Protein AF-A0A8S3KC34-F1 (afdb_monomer_lite)

Secondary structure (DSSP, 8-state):
--SHHHHHHHIIIIIHHHTSPPPPTTS---TT-TTB-TTSSSBPPS--------B-TT-S---GGGGGG-S-------TTTB-----BTTTB-S-------HHHHHHHS---TTTS----

InterPro domains:
  IPR046791 Polycystin domain [PF20519] (2-118)
  IPR051223 Polycystin [PTHR10877] (1-118)

pLDDT: mean 89.64, std 9.52, range [45.03, 97.56]

Foldseek 3Di:
DPDPVVVVCCCVVPVVQFQAQQADPVRHGPPPQVQPGNVSPDGHDDDDDDADKDFAWQPDDDDPVCVVVDPTDGDDDDPVRIDQDAAAQPRHPDPDVDDDDPVSSVNRHGDDPVRPPPPD

Sequence (120 aa):
ISRISEYWNWLENSFVENIRAQEWYNGQPPSNLSGYINDRSNRLIGWATMRQLRIKPDSCKIEKPVQYLFAHCYDDYSFFNEEKQSFQPGWRNNQTSSSFNSVINRAFTYQTSDELNSSI

Radius of gyration: 20.32 Å; chains: 1; bounding box: 50×34×52 Å

Structure (mmCIF, N/CA/C/O backbone):
data_AF-A0A8S3KC34-F1
#
_entry.id   AF-A0A8S3KC34-F1
#
loop_
_atom_site.group_PDB
_atom_site.id
_atom_site.type_symbol
_atom_site.label_atom_id
_atom_site.label_alt_id
_atom_site.label_comp_id
_atom_site.label_asym_id
_atom_site.label_entity_id
_atom_site.label_seq_id
_atom_site.pdbx_PDB_ins_code
_atom_site.Cartn_x
_atom_site.Cartn_y
_atom_site.Cartn_z
_atom_site.occupancy
_atom_site.B_iso_or_equiv
_atom_site.auth_seq_id
_atom_site.auth_comp_id
_atom_site.auth_asym_id
_atom_site.auth_atom_id
_atom_site.pdbx_PDB_model_num
ATOM 1 N N . ILE A 1 1 ? -8.353 -1.665 -9.914 1.00 85.69 1 ILE A N 1
ATOM 2 C CA . ILE A 1 1 ? -8.029 -2.582 -8.798 1.00 85.69 1 ILE A CA 1
ATOM 3 C C . ILE A 1 1 ? -9.098 -2.394 -7.738 1.00 85.69 1 ILE A C 1
ATOM 5 O O . ILE A 1 1 ? -9.196 -1.305 -7.189 1.00 85.69 1 ILE A O 1
ATOM 9 N N . SER A 1 2 ? -9.939 -3.402 -7.532 1.00 95.50 2 SER A N 1
ATOM 10 C CA . SER A 1 2 ? -11.096 -3.351 -6.625 1.00 95.50 2 SER A CA 1
ATOM 11 C C . SER A 1 2 ? -11.023 -4.377 -5.489 1.00 95.50 2 SER A C 1
ATOM 13 O O . SER A 1 2 ? -11.722 -4.243 -4.489 1.00 95.50 2 SER A O 1
ATOM 15 N N . ARG A 1 3 ? -10.160 -5.392 -5.623 1.00 97.19 3 ARG A N 1
ATOM 16 C CA . ARG A 1 3 ? -9.954 -6.462 -4.637 1.00 97.19 3 ARG A CA 1
ATOM 17 C C . ARG A 1 3 ? -8.499 -6.521 -4.189 1.00 97.19 3 ARG A C 1
ATOM 19 O O . ARG A 1 3 ? -7.595 -6.177 -4.945 1.00 97.19 3 ARG A O 1
ATOM 26 N N . ILE A 1 4 ? -8.268 -7.051 -2.988 1.00 96.06 4 ILE A N 1
ATOM 27 C CA . ILE A 1 4 ? -6.915 -7.257 -2.445 1.00 96.06 4 ILE A CA 1
ATOM 28 C C . ILE A 1 4 ? -6.098 -8.196 -3.344 1.00 96.06 4 ILE A C 1
ATOM 30 O O . ILE A 1 4 ? -4.930 -7.933 -3.609 1.00 96.06 4 ILE A O 1
ATOM 34 N N . SER A 1 5 ? -6.710 -9.259 -3.872 1.00 97.06 5 SER A N 1
ATOM 35 C CA . SER A 1 5 ? -6.037 -10.177 -4.798 1.00 97.06 5 SER A CA 1
ATOM 36 C C . SER A 1 5 ? -5.632 -9.502 -6.110 1.00 97.06 5 SER A C 1
ATOM 38 O O . SER A 1 5 ? -4.541 -9.745 -6.612 1.00 97.06 5 SER A O 1
ATOM 40 N N . GLU A 1 6 ? -6.475 -8.616 -6.646 1.00 97.56 6 GLU A N 1
ATOM 41 C CA . GLU A 1 6 ? -6.145 -7.826 -7.837 1.00 97.56 6 GLU A CA 1
ATOM 42 C C . GLU A 1 6 ? -4.993 -6.858 -7.566 1.00 97.56 6 GLU A C 1
ATOM 44 O O . GLU A 1 6 ? -4.165 -6.645 -8.447 1.00 97.56 6 GLU A O 1
ATOM 49 N N . TYR A 1 7 ? -4.935 -6.283 -6.360 1.00 96.38 7 TYR A N 1
ATOM 50 C CA . TYR A 1 7 ? -3.844 -5.399 -5.961 1.00 96.38 7 TYR A CA 1
ATOM 51 C C . TYR A 1 7 ? -2.509 -6.142 -5.951 1.00 96.38 7 TYR A C 1
ATOM 53 O O . TYR A 1 7 ? -1.568 -5.686 -6.595 1.00 96.38 7 TYR A O 1
ATOM 61 N N . TRP A 1 8 ? -2.442 -7.296 -5.281 1.00 96.06 8 TRP A N 1
ATOM 62 C CA . TRP A 1 8 ? -1.223 -8.110 -5.247 1.00 96.06 8 TRP A CA 1
ATOM 63 C C . TRP A 1 8 ? -0.823 -8.599 -6.638 1.00 96.06 8 TRP A C 1
ATOM 65 O O . TRP A 1 8 ? 0.339 -8.479 -7.009 1.00 96.06 8 TRP A O 1
ATOM 75 N N . ASN A 1 9 ? -1.792 -9.032 -7.450 1.00 97.25 9 ASN A N 1
ATOM 76 C CA . ASN A 1 9 ? -1.537 -9.426 -8.833 1.00 97.25 9 ASN A CA 1
ATOM 77 C C . ASN A 1 9 ? -0.950 -8.278 -9.670 1.00 97.25 9 ASN A C 1
ATOM 79 O O . ASN A 1 9 ? -0.001 -8.482 -10.418 1.00 97.25 9 ASN A O 1
A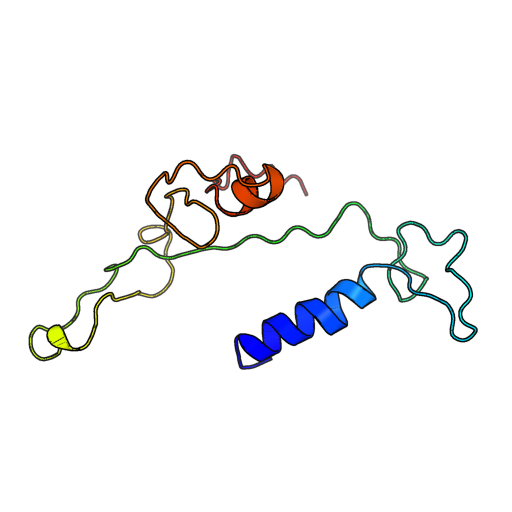TOM 83 N N . TRP A 1 10 ? -1.494 -7.065 -9.545 1.00 96.69 10 TRP A N 1
ATOM 84 C CA . TRP A 1 10 ? -0.944 -5.889 -10.221 1.00 96.69 10 TRP A CA 1
ATOM 85 C C . TRP A 1 10 ? 0.451 -5.524 -9.701 1.00 96.69 10 TRP A C 1
ATOM 87 O O . TRP A 1 10 ? 1.331 -5.162 -10.483 1.00 96.69 10 TRP A O 1
ATOM 97 N N . LEU A 1 11 ? 0.673 -5.610 -8.390 1.00 96.38 11 LEU A N 1
ATOM 98 C CA . LEU A 1 11 ? 1.963 -5.281 -7.799 1.00 96.38 11 LEU A CA 1
ATOM 99 C C . LEU A 1 11 ? 3.058 -6.222 -8.327 1.00 96.38 11 LEU A C 1
ATOM 101 O O . LEU A 1 11 ? 4.098 -5.756 -8.791 1.00 96.38 11 LEU A O 1
ATOM 105 N N . GLU A 1 12 ? 2.806 -7.529 -8.301 1.00 95.44 12 GLU A N 1
ATOM 106 C CA . GLU A 1 12 ? 3.767 -8.559 -8.711 1.00 95.44 12 GLU A CA 1
ATOM 107 C C . GLU A 1 12 ? 3.980 -8.592 -10.228 1.00 95.44 12 GLU A C 1
ATOM 109 O O . GLU A 1 12 ? 5.122 -8.627 -10.677 1.00 95.44 12 GLU A O 1
ATOM 114 N N . ASN A 1 13 ? 2.903 -8.511 -11.014 1.00 95.12 13 ASN A N 1
ATOM 115 C CA . ASN A 1 13 ? 2.956 -8.755 -12.462 1.00 95.12 13 ASN A CA 1
ATOM 116 C C . ASN A 1 13 ? 2.913 -7.480 -13.310 1.00 95.12 13 ASN A C 1
ATOM 118 O O . ASN A 1 13 ? 2.852 -7.542 -14.531 1.00 95.12 13 ASN A O 1
ATOM 122 N N . SER A 1 14 ? 2.846 -6.297 -12.704 1.00 94.75 14 SER A N 1
ATOM 123 C CA . SER A 1 14 ? 2.879 -5.040 -13.459 1.00 94.75 14 SER A CA 1
ATOM 124 C C . SER A 1 14 ? 3.838 -4.050 -12.834 1.00 94.75 14 SER A C 1
ATOM 126 O O . SER A 1 14 ? 4.735 -3.559 -13.513 1.00 94.75 14 SER A O 1
ATOM 128 N N . PHE A 1 15 ? 3.704 -3.747 -11.546 1.00 94.88 15 PHE A N 1
ATOM 129 C CA . PHE A 1 15 ? 4.572 -2.753 -10.918 1.00 94.88 15 PHE A CA 1
ATOM 130 C C . PHE A 1 15 ? 6.043 -3.200 -10.879 1.00 94.88 15 PHE A C 1
ATOM 132 O O . PHE A 1 15 ? 6.919 -2.442 -11.301 1.00 94.88 15 PHE A O 1
ATOM 139 N N . VAL A 1 16 ? 6.318 -4.429 -10.423 1.00 93.62 16 VAL A N 1
ATOM 140 C CA . VAL A 1 16 ? 7.689 -4.970 -10.330 1.00 93.62 16 VAL A CA 1
ATOM 141 C C . VAL A 1 16 ? 8.360 -5.070 -11.701 1.00 93.62 16 VAL A C 1
ATOM 143 O O . VAL A 1 16 ? 9.536 -4.732 -11.827 1.00 93.62 16 VAL A O 1
ATOM 146 N N . GLU A 1 17 ? 7.624 -5.459 -12.741 1.00 92.06 17 GLU A N 1
ATOM 147 C CA . GLU A 1 17 ? 8.162 -5.488 -14.105 1.00 92.06 17 GLU A CA 1
ATOM 148 C C . GLU A 1 17 ? 8.485 -4.081 -14.617 1.00 92.06 17 GLU A C 1
ATOM 150 O O . GLU A 1 17 ? 9.521 -3.860 -15.239 1.00 92.06 17 GLU A O 1
ATOM 155 N N . ASN A 1 18 ? 7.629 -3.098 -14.329 1.00 93.56 18 ASN A N 1
ATOM 156 C CA . ASN A 1 18 ? 7.780 -1.764 -14.902 1.00 93.56 18 ASN A CA 1
ATOM 157 C C . ASN A 1 18 ? 8.804 -0.879 -14.177 1.00 93.56 18 ASN A C 1
ATOM 159 O O . ASN A 1 18 ? 9.311 0.074 -14.773 1.00 93.56 18 ASN A O 1
ATOM 163 N N . ILE A 1 19 ? 9.161 -1.186 -12.925 1.00 94.25 19 ILE A N 1
ATOM 164 C CA . ILE A 1 19 ? 10.117 -0.374 -12.153 1.00 94.25 19 ILE A CA 1
ATOM 165 C C . ILE A 1 19 ? 11.586 -0.594 -12.551 1.00 94.25 19 ILE A C 1
ATOM 167 O O . ILE A 1 19 ? 12.469 0.155 -12.127 1.00 94.25 19 ILE A O 1
ATOM 171 N N . ARG A 1 20 ? 11.875 -1.601 -13.378 1.00 92.25 20 ARG A N 1
ATOM 172 C CA . ARG A 1 20 ? 13.214 -1.872 -13.917 1.00 92.25 20 ARG A CA 1
ATOM 173 C C . ARG A 1 20 ? 13.132 -2.104 -15.418 1.00 92.25 20 ARG A C 1
ATOM 175 O O . ARG A 1 20 ? 12.164 -2.675 -15.902 1.00 92.25 20 ARG A O 1
ATOM 182 N N . ALA A 1 21 ? 14.160 -1.678 -16.143 1.00 94.44 21 ALA A N 1
ATOM 183 C CA . ALA A 1 21 ? 14.325 -2.027 -17.544 1.00 94.44 21 ALA A CA 1
ATOM 184 C C . ALA A 1 21 ? 14.318 -3.553 -17.713 1.00 94.44 21 ALA A C 1
ATOM 186 O O . ALA A 1 21 ? 15.139 -4.243 -17.105 1.00 94.44 21 ALA A O 1
ATOM 187 N N . GLN A 1 22 ? 13.387 -4.051 -18.526 1.00 93.75 22 GLN A N 1
ATOM 188 C CA . GLN A 1 22 ? 13.294 -5.462 -18.890 1.00 93.75 22 GLN A CA 1
ATOM 189 C C . GLN A 1 22 ? 14.091 -5.755 -20.163 1.00 93.75 22 GLN A C 1
ATOM 191 O O . GLN A 1 22 ? 14.598 -4.845 -20.831 1.00 93.75 22 GLN A O 1
ATOM 196 N N . GLU A 1 23 ? 14.180 -7.039 -20.505 1.00 93.31 23 GLU A N 1
ATOM 197 C CA . GLU A 1 23 ? 14.737 -7.501 -21.773 1.00 93.31 23 GLU A CA 1
ATOM 198 C C . GLU A 1 23 ? 14.090 -6.799 -22.977 1.00 93.31 23 GLU A C 1
ATOM 200 O O . GLU A 1 23 ? 12.950 -6.314 -22.960 1.00 93.31 23 GLU A O 1
ATOM 205 N N . TRP A 1 24 ? 14.863 -6.701 -24.050 1.00 90.12 24 TRP A N 1
ATOM 206 C CA . TRP A 1 24 ? 14.382 -6.224 -25.334 1.00 90.12 24 TRP A CA 1
ATOM 207 C C . TRP A 1 24 ? 13.443 -7.250 -25.976 1.00 90.12 24 TRP A C 1
ATOM 209 O O . TRP A 1 24 ? 13.445 -8.429 -25.639 1.00 90.12 24 TRP A O 1
ATOM 219 N N . TYR A 1 25 ? 12.676 -6.814 -26.979 1.00 90.81 25 TYR A N 1
ATOM 220 C CA . TYR A 1 25 ? 11.760 -7.686 -27.729 1.00 90.81 25 TYR A CA 1
ATOM 221 C C . TYR A 1 25 ? 12.458 -8.886 -28.400 1.00 90.81 25 TYR A C 1
ATOM 223 O O . TYR A 1 25 ? 11.803 -9.848 -28.782 1.00 90.81 25 TYR A O 1
ATOM 231 N N . ASN A 1 26 ? 13.781 -8.818 -28.571 1.00 94.38 26 ASN A N 1
ATOM 232 C CA . ASN A 1 26 ? 14.631 -9.862 -29.139 1.00 94.38 26 ASN A CA 1
ATOM 233 C C . ASN A 1 26 ? 15.337 -10.720 -28.065 1.00 94.38 26 ASN A C 1
ATOM 235 O O . ASN A 1 26 ? 16.294 -11.420 -28.392 1.00 94.38 26 ASN A O 1
ATOM 239 N N . GLY A 1 27 ? 14.917 -10.637 -26.796 1.00 93.50 27 GLY A N 1
ATOM 240 C CA . GLY A 1 27 ? 15.504 -11.380 -25.674 1.00 93.50 27 GLY A CA 1
ATOM 241 C C . GLY A 1 27 ? 16.894 -10.894 -25.255 1.00 93.50 27 GLY A C 1
ATOM 242 O O . GLY A 1 27 ? 17.577 -11.558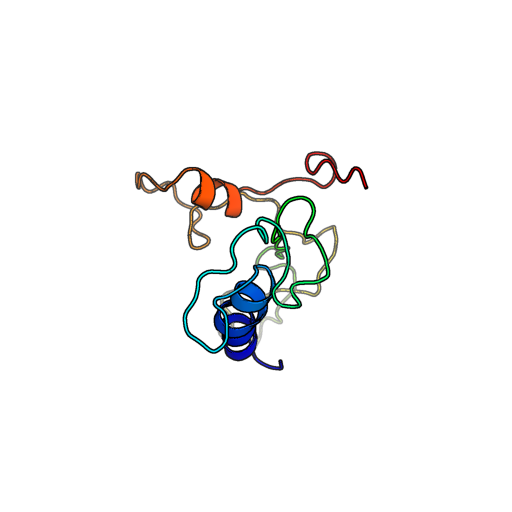 -24.481 1.00 93.50 27 GLY A O 1
ATOM 243 N N . GLN A 1 28 ? 17.362 -9.755 -25.779 1.00 93.31 28 GLN A N 1
ATOM 244 C CA . GLN A 1 28 ? 18.636 -9.191 -25.346 1.00 93.31 28 GLN A CA 1
ATOM 245 C C . GLN A 1 28 ? 18.480 -8.484 -23.996 1.00 93.31 28 GLN A C 1
ATOM 247 O O . GLN A 1 28 ? 17.490 -7.778 -23.782 1.00 93.31 28 GLN A O 1
ATOM 252 N N . PRO A 1 29 ? 19.473 -8.596 -23.098 1.00 91.50 29 PRO A N 1
ATOM 253 C CA . PRO A 1 29 ? 19.441 -7.870 -21.841 1.00 91.50 29 PRO A CA 1
ATOM 254 C C . PRO A 1 29 ? 19.517 -6.352 -22.090 1.00 91.50 29 PRO A C 1
ATOM 256 O O . PRO A 1 29 ? 20.128 -5.905 -23.067 1.00 91.50 29 PRO A O 1
ATOM 259 N N . PRO A 1 30 ? 18.948 -5.529 -21.195 1.00 90.69 30 PRO A N 1
ATOM 260 C CA . PRO A 1 30 ? 18.974 -4.074 -21.309 1.00 90.69 30 PRO A CA 1
ATOM 261 C C . PRO A 1 30 ? 20.350 -3.505 -20.907 1.00 90.69 30 PRO A C 1
ATOM 263 O O . PRO A 1 30 ? 20.524 -2.890 -19.851 1.00 90.69 30 PRO A O 1
ATOM 266 N N . SER A 1 31 ? 21.367 -3.731 -21.744 1.00 90.38 31 SER A N 1
ATOM 267 C CA . SER A 1 31 ? 22.733 -3.239 -21.524 1.00 90.38 31 SER A CA 1
ATOM 268 C C . SER A 1 31 ? 22.770 -1.712 -21.396 1.00 90.38 31 SER A C 1
ATOM 270 O O . SER A 1 31 ? 22.116 -1.002 -22.152 1.00 90.38 31 SER A O 1
ATOM 272 N N . ASN A 1 32 ? 23.559 -1.203 -20.444 1.00 89.50 32 ASN A N 1
ATOM 273 C CA . ASN A 1 32 ? 23.702 0.228 -20.126 1.00 89.50 32 ASN A CA 1
ATOM 274 C C . ASN A 1 32 ? 22.427 0.941 -19.635 1.00 89.50 32 ASN A C 1
ATOM 276 O O . ASN A 1 32 ? 22.435 2.158 -19.484 1.00 89.50 32 ASN A O 1
ATOM 280 N N . LEU A 1 33 ? 21.365 0.200 -19.304 1.00 91.94 33 LEU A N 1
ATOM 281 C CA . LEU A 1 33 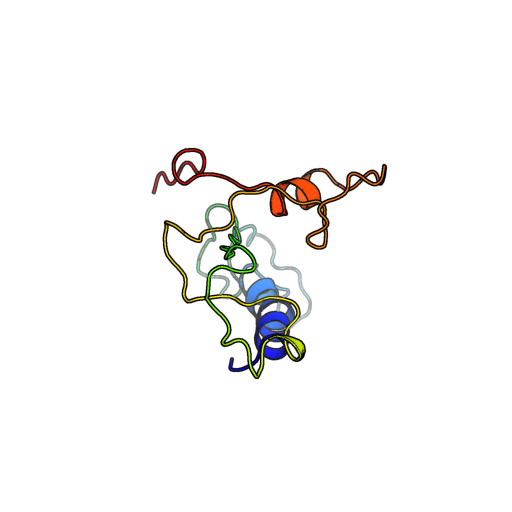? 20.118 0.744 -18.752 1.00 91.94 33 LEU A CA 1
ATOM 282 C C . LEU A 1 33 ? 19.957 0.431 -17.256 1.00 91.94 33 LEU A C 1
ATOM 284 O O . LEU A 1 33 ? 18.850 0.383 -16.720 1.00 91.94 33 LEU A O 1
ATOM 288 N N . SER A 1 34 ? 21.074 0.235 -16.548 1.00 86.88 34 SER A N 1
ATOM 289 C CA . SER A 1 34 ? 21.052 0.026 -15.100 1.00 86.88 34 SER A CA 1
ATOM 290 C C . SER A 1 34 ? 20.453 1.245 -14.393 1.00 86.88 34 SER A C 1
ATOM 292 O O . SER A 1 34 ? 20.958 2.364 -14.494 1.00 86.88 34 SER A O 1
ATOM 294 N N . GLY A 1 35 ? 19.350 1.020 -13.681 1.00 89.31 35 GLY A N 1
ATOM 295 C CA . GLY A 1 35 ? 18.602 2.075 -13.004 1.00 89.31 35 GLY A CA 1
ATOM 296 C C . GLY A 1 35 ? 17.590 2.803 -13.886 1.00 89.31 35 GLY A C 1
ATOM 297 O O . GLY A 1 35 ? 16.988 3.745 -13.397 1.00 89.31 35 GLY A O 1
ATOM 298 N N . TYR A 1 36 ? 17.367 2.396 -15.135 1.00 94.44 36 TYR A N 1
ATOM 299 C CA . TYR A 1 36 ? 16.220 2.869 -15.913 1.00 94.44 36 TYR A CA 1
ATOM 300 C C . TYR A 1 36 ? 14.965 2.068 -15.564 1.00 94.44 36 TYR A C 1
ATOM 302 O O . TYR A 1 36 ? 15.054 0.890 -15.197 1.00 94.44 36 TYR A O 1
ATOM 310 N N . ILE A 1 37 ? 13.803 2.713 -15.669 1.00 94.62 37 ILE A N 1
ATOM 311 C CA . ILE A 1 37 ? 12.509 2.023 -15.635 1.00 94.62 37 ILE A CA 1
ATOM 312 C C . ILE A 1 37 ? 12.222 1.397 -17.007 1.00 94.62 37 ILE A C 1
ATOM 314 O O . ILE A 1 37 ? 12.981 1.579 -17.964 1.00 94.62 37 ILE A O 1
ATOM 318 N N . ASN A 1 38 ? 11.140 0.630 -17.119 1.00 93.56 38 ASN A N 1
ATOM 319 C CA . ASN A 1 38 ? 10.870 -0.172 -18.315 1.00 93.56 38 ASN A CA 1
ATOM 320 C C . ASN A 1 38 ? 10.586 0.637 -19.598 1.00 93.56 38 ASN A C 1
ATOM 322 O O . ASN A 1 38 ? 10.631 0.092 -20.697 1.00 93.56 38 ASN A O 1
ATOM 326 N N . ASP A 1 39 ? 10.374 1.950 -19.490 1.00 92.50 39 ASP A N 1
ATOM 327 C CA . ASP A 1 39 ? 10.294 2.852 -20.645 1.00 92.50 39 ASP A CA 1
ATOM 328 C C . ASP A 1 39 ? 11.656 3.143 -21.305 1.00 92.50 39 ASP A C 1
ATOM 330 O O . ASP A 1 39 ? 11.712 3.742 -22.382 1.00 92.50 39 ASP A O 1
ATOM 334 N N . ARG A 1 40 ? 12.756 2.731 -20.653 1.00 91.62 40 ARG A N 1
ATOM 335 C CA . ARG A 1 40 ? 14.148 2.864 -21.114 1.00 91.62 40 ARG A CA 1
ATOM 336 C C . ARG A 1 40 ? 14.593 4.314 -21.345 1.00 91.62 40 ARG A C 1
ATOM 338 O O . ARG A 1 40 ? 15.636 4.543 -21.949 1.00 91.62 40 ARG A O 1
ATOM 345 N N . SER A 1 41 ? 13.825 5.281 -20.848 1.00 93.12 41 SER A N 1
ATOM 346 C CA . SER A 1 41 ? 14.054 6.717 -21.044 1.00 93.12 41 SER A CA 1
ATOM 347 C C . SER A 1 41 ? 14.213 7.443 -19.715 1.00 93.12 41 SER A C 1
ATOM 349 O O . SER A 1 41 ? 15.045 8.344 -19.600 1.00 93.12 41 SER A O 1
ATOM 351 N N . ASN A 1 42 ? 13.474 7.016 -18.690 1.00 93.88 42 ASN A N 1
ATOM 352 C CA . ASN A 1 42 ? 13.522 7.610 -17.364 1.00 93.88 42 ASN A CA 1
ATOM 353 C C . ASN A 1 42 ? 14.379 6.775 -16.409 1.00 93.88 42 ASN A C 1
ATOM 355 O O . ASN A 1 42 ? 14.321 5.542 -16.381 1.00 93.88 42 ASN A O 1
ATOM 359 N N . ARG A 1 43 ? 15.176 7.467 -15.590 1.00 93.62 43 ARG A N 1
ATOM 360 C CA . ARG A 1 43 ? 16.047 6.848 -14.589 1.00 93.62 43 ARG A CA 1
ATOM 361 C C . A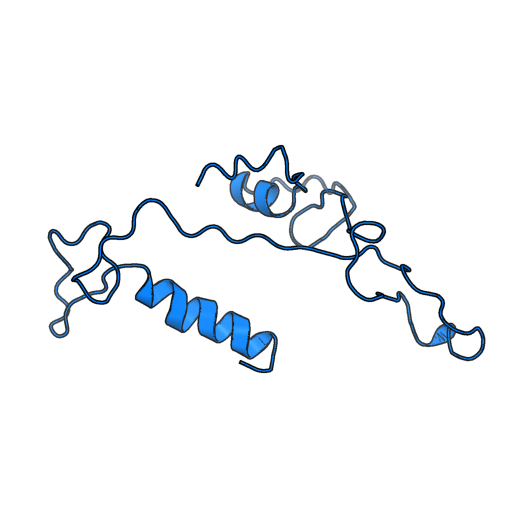RG A 1 43 ? 15.380 6.858 -13.217 1.00 93.62 43 ARG A C 1
ATOM 363 O O . ARG A 1 43 ? 15.026 7.912 -12.701 1.00 93.62 43 ARG A O 1
ATOM 370 N N . LEU A 1 44 ? 15.267 5.685 -12.608 1.00 93.31 44 LEU A N 1
ATOM 371 C CA . LEU A 1 44 ? 14.894 5.507 -11.214 1.00 93.31 44 LEU A CA 1
ATOM 372 C C . LEU A 1 44 ? 16.058 5.929 -10.311 1.00 93.31 44 LEU A C 1
ATOM 374 O O . LEU A 1 44 ? 17.151 5.359 -10.366 1.00 93.31 44 LEU A O 1
ATOM 378 N N . ILE A 1 45 ? 15.806 6.906 -9.446 1.00 92.06 45 ILE A N 1
ATOM 379 C CA . ILE A 1 45 ? 16.725 7.291 -8.375 1.00 92.06 45 ILE A CA 1
ATOM 380 C C . ILE A 1 45 ? 16.283 6.586 -7.089 1.00 92.06 45 ILE A C 1
ATOM 382 O O . ILE A 1 45 ? 15.127 6.681 -6.688 1.00 92.06 45 ILE A O 1
ATOM 386 N N . GLY A 1 46 ? 17.202 5.857 -6.452 1.00 89.56 46 GLY A N 1
ATOM 387 C CA . GLY A 1 46 ? 16.911 5.076 -5.247 1.00 89.56 46 GLY A CA 1
ATOM 388 C C . GLY A 1 46 ? 16.183 3.759 -5.538 1.00 89.56 46 GLY A C 1
ATOM 389 O O . GLY A 1 46 ? 16.523 3.033 -6.476 1.00 89.56 46 GLY A O 1
ATOM 390 N N . TRP A 1 47 ? 15.211 3.419 -4.692 1.00 88.56 47 TRP A N 1
ATOM 391 C CA . TRP A 1 47 ? 14.415 2.195 -4.785 1.00 88.56 47 TRP A CA 1
ATOM 392 C C . TRP A 1 47 ? 12.994 2.428 -4.269 1.00 88.56 47 TRP A C 1
ATOM 394 O O . TRP A 1 47 ? 12.757 3.288 -3.420 1.00 88.56 47 TRP A O 1
ATOM 404 N N . ALA A 1 48 ? 12.043 1.626 -4.750 1.00 89.44 48 ALA A N 1
ATOM 405 C CA . ALA A 1 48 ? 10.700 1.631 -4.189 1.00 89.44 48 ALA A CA 1
ATOM 406 C C . ALA A 1 48 ? 10.713 1.104 -2.752 1.00 89.44 48 ALA A C 1
ATOM 408 O O . ALA A 1 48 ? 11.317 0.074 -2.458 1.00 89.44 48 ALA A O 1
ATOM 409 N N . THR A 1 49 ? 10.006 1.809 -1.874 1.00 89.38 49 THR A N 1
ATOM 410 C CA . THR A 1 49 ? 9.791 1.414 -0.482 1.00 89.38 49 THR A CA 1
ATOM 411 C C . THR A 1 49 ? 8.290 1.332 -0.236 1.00 89.38 49 THR A C 1
ATOM 413 O O . THR A 1 49 ? 7.560 2.265 -0.563 1.00 89.38 49 THR A O 1
ATOM 416 N N . MET A 1 50 ? 7.826 0.219 0.330 1.00 90.62 50 MET A N 1
ATOM 417 C CA . MET A 1 50 ? 6.433 0.046 0.737 1.00 90.62 50 MET A CA 1
ATOM 418 C C . MET A 1 50 ? 6.300 0.320 2.235 1.00 90.62 50 MET A C 1
ATOM 420 O O . MET A 1 50 ? 7.092 -0.183 3.030 1.00 90.62 50 MET A O 1
ATOM 424 N N . ARG A 1 51 ? 5.278 1.090 2.614 1.00 91.69 51 ARG A N 1
ATOM 425 C CA . ARG A 1 51 ? 4.889 1.337 4.006 1.00 91.69 51 ARG A CA 1
ATOM 426 C C . ARG A 1 51 ? 3.435 0.926 4.200 1.00 91.69 51 ARG A C 1
ATOM 428 O O . ARG A 1 51 ? 2.603 1.185 3.335 1.00 91.69 51 ARG A O 1
ATOM 435 N N . GLN A 1 52 ? 3.137 0.326 5.347 1.00 93.44 52 GLN A N 1
ATOM 436 C CA . GLN A 1 52 ? 1.791 -0.090 5.723 1.00 93.44 52 GLN A CA 1
ATOM 437 C C . GLN A 1 52 ? 1.361 0.599 7.021 1.00 93.44 52 GLN A C 1
ATOM 439 O O . GLN A 1 52 ? 2.135 0.666 7.973 1.00 93.44 52 GLN A O 1
ATOM 444 N N . LEU A 1 53 ? 0.116 1.076 7.054 1.00 94.00 53 LEU A N 1
ATOM 445 C CA . LEU A 1 53 ? -0.568 1.515 8.271 1.00 94.00 53 LEU A CA 1
ATOM 446 C C . LEU A 1 53 ? -1.575 0.449 8.699 1.00 94.00 53 LEU A C 1
ATOM 448 O O . LEU A 1 53 ? -2.123 -0.281 7.867 1.00 94.00 53 LEU A O 1
ATOM 452 N N . ARG A 1 54 ? -1.799 0.341 10.007 1.00 94.31 54 ARG A N 1
ATOM 453 C CA . ARG A 1 54 ? -2.732 -0.613 10.608 1.00 94.31 54 ARG A CA 1
ATOM 454 C C . ARG A 1 54 ? -3.494 0.052 11.740 1.00 94.31 54 ARG A C 1
ATOM 456 O O . ARG A 1 54 ? -3.052 1.052 12.296 1.00 94.31 54 ARG A O 1
ATOM 463 N N . ILE A 1 55 ? -4.632 -0.537 12.071 1.00 96.00 55 ILE A N 1
ATOM 464 C CA . ILE A 1 55 ? -5.527 -0.078 13.127 1.00 96.00 55 ILE A CA 1
ATOM 465 C C . ILE A 1 55 ? -5.537 -1.146 14.213 1.00 96.00 55 ILE A C 1
ATOM 467 O O . ILE A 1 55 ? -5.493 -2.345 13.908 1.00 96.00 55 ILE A O 1
ATOM 471 N N . LYS A 1 56 ? -5.570 -0.712 15.472 1.00 94.94 56 LYS A N 1
ATOM 472 C CA . LYS A 1 56 ? -5.673 -1.610 16.619 1.00 94.94 56 LYS A CA 1
ATOM 473 C C . LYS A 1 56 ? -6.961 -2.436 16.538 1.00 94.94 56 LYS A C 1
ATOM 475 O O . LYS A 1 56 ? -8.004 -1.896 16.138 1.00 94.94 56 LYS A O 1
ATOM 480 N N . PRO A 1 57 ? -6.914 -3.719 16.933 1.00 93.38 57 PRO A N 1
ATOM 481 C CA . PRO A 1 57 ? -8.137 -4.480 17.137 1.00 93.38 57 PRO A CA 1
ATOM 482 C C . PRO A 1 57 ? -8.995 -3.812 18.218 1.00 93.38 57 PRO A C 1
ATOM 484 O O . PRO A 1 57 ? -8.474 -3.166 19.127 1.00 93.38 57 PRO A O 1
ATOM 487 N N . ASP A 1 58 ? -10.308 -3.974 18.096 1.00 93.38 58 ASP A N 1
ATOM 488 C CA . ASP A 1 58 ? -11.316 -3.487 19.046 1.00 93.38 58 ASP A CA 1
ATOM 489 C C . ASP A 1 58 ? -11.307 -1.959 19.211 1.00 93.38 58 ASP A C 1
ATOM 491 O O . ASP A 1 58 ? -11.563 -1.412 20.282 1.00 93.38 58 ASP A O 1
ATOM 495 N N . SER A 1 59 ? -11.020 -1.260 18.109 1.00 94.25 59 SER A N 1
ATOM 496 C CA . SER A 1 59 ? -11.019 0.207 18.033 1.00 94.25 59 SER A CA 1
ATOM 497 C C . SER A 1 59 ? -12.418 0.825 17.960 1.00 94.25 59 SER A C 1
ATOM 499 O O . SER A 1 59 ? -12.554 2.034 18.120 1.00 94.25 59 SER A O 1
ATOM 501 N N . CYS A 1 60 ? -13.452 0.007 17.775 1.00 91.75 60 CYS A N 1
ATOM 502 C CA . CYS A 1 60 ? -14.857 0.397 17.764 1.00 91.75 60 CYS A CA 1
ATOM 503 C C . CYS A 1 60 ? -15.662 -0.336 18.847 1.00 91.75 60 CYS A C 1
ATOM 505 O O . CYS A 1 60 ? -15.207 -1.282 19.491 1.00 91.75 60 CYS A O 1
ATOM 507 N N . LYS A 1 61 ? -16.910 0.095 19.041 1.00 92.38 61 LYS A N 1
ATOM 508 C CA . LYS A 1 61 ? -17.853 -0.556 19.949 1.00 92.38 61 LYS A CA 1
ATOM 509 C C . LYS A 1 61 ? -18.865 -1.374 19.152 1.00 92.38 61 LYS A C 1
ATOM 511 O O . LYS A 1 61 ? -19.684 -0.811 18.434 1.00 92.38 61 LYS A O 1
ATOM 516 N N . ILE A 1 62 ? -18.834 -2.694 19.320 1.00 92.81 62 ILE A N 1
ATOM 517 C CA . ILE A 1 62 ? -19.870 -3.580 18.782 1.00 92.81 62 ILE A CA 1
ATOM 518 C C . ILE A 1 62 ? -21.056 -3.612 19.750 1.00 92.81 62 ILE A C 1
ATOM 520 O O . ILE A 1 62 ? -20.885 -3.739 20.965 1.00 92.81 62 ILE A O 1
ATOM 524 N N . GLU A 1 63 ? -22.270 -3.523 19.215 1.00 93.44 63 GLU A N 1
ATOM 525 C CA . GLU A 1 63 ? -23.483 -3.637 20.016 1.00 93.44 63 GLU A CA 1
ATOM 526 C C . GLU A 1 63 ? -23.670 -5.058 20.562 1.00 93.44 63 GLU A C 1
ATOM 528 O O . GLU A 1 63 ? -23.528 -6.052 19.843 1.00 93.44 63 GLU A O 1
ATOM 533 N N . LYS A 1 64 ? -24.042 -5.158 21.846 1.00 93.00 64 LYS A N 1
ATOM 534 C CA . LYS A 1 64 ? -24.152 -6.437 22.578 1.00 93.00 64 LYS A CA 1
ATOM 535 C C . LYS A 1 64 ? -24.929 -7.532 21.828 1.00 93.00 64 LYS A C 1
ATOM 537 O O . LYS A 1 64 ? -24.468 -8.671 21.853 1.00 93.00 64 LYS A O 1
ATOM 542 N N . PRO A 1 65 ? -26.061 -7.244 21.150 1.00 94.44 65 PRO A N 1
ATOM 543 C CA . PRO A 1 65 ? -26.838 -8.280 20.473 1.00 94.44 65 PRO A CA 1
ATOM 544 C C . PRO A 1 65 ? -26.099 -8.989 19.334 1.00 94.44 65 PRO A C 1
ATOM 546 O O . PRO A 1 65 ? -26.486 -10.096 18.987 1.00 94.44 65 PRO A O 1
ATOM 549 N N . VAL A 1 66 ? -25.063 -8.379 18.748 1.00 94.31 66 VAL A N 1
ATOM 550 C CA . VAL A 1 66 ? -24.309 -8.938 17.609 1.00 94.31 66 VAL A CA 1
ATOM 551 C C . VAL A 1 66 ? -22.846 -9.225 17.940 1.00 94.31 66 VAL A C 1
ATOM 553 O O . VAL A 1 66 ? -22.113 -9.729 17.096 1.00 94.31 66 VAL A O 1
ATOM 556 N N . GLN A 1 67 ? -22.412 -8.949 19.172 1.00 91.69 67 GLN A N 1
ATOM 557 C CA . GLN A 1 67 ? -21.018 -9.100 19.593 1.00 91.69 67 GLN A CA 1
ATOM 558 C C . GLN A 1 67 ? -20.483 -10.526 19.397 1.00 91.69 67 GLN A C 1
ATOM 560 O O . GLN A 1 67 ? -19.319 -10.699 19.064 1.00 91.69 67 GLN A O 1
ATOM 565 N N . TYR A 1 68 ? -21.332 -11.549 19.530 1.00 92.88 68 TYR A N 1
ATOM 566 C CA . TYR A 1 68 ? -20.935 -12.948 19.341 1.00 92.88 68 TYR A CA 1
ATOM 567 C C . TYR A 1 68 ? -20.575 -13.313 17.886 1.00 92.88 68 TYR A C 1
ATOM 569 O O . TYR A 1 68 ? -20.007 -14.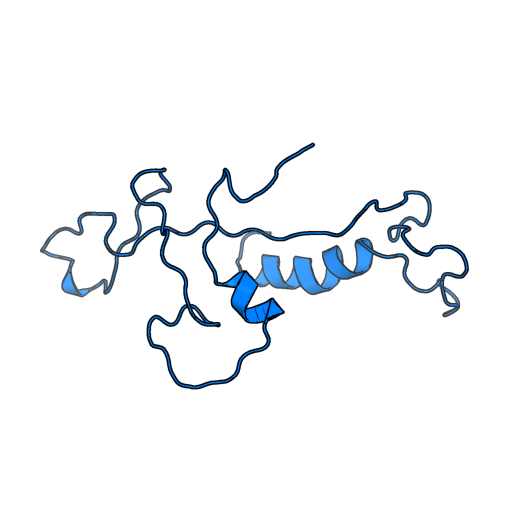378 17.657 1.00 92.88 68 TYR A O 1
ATOM 577 N N . LEU A 1 69 ? -20.912 -12.465 16.905 1.00 94.25 69 LEU A N 1
ATOM 578 C CA . LEU A 1 69 ? -20.628 -12.699 15.483 1.00 94.25 69 LEU A CA 1
ATOM 579 C C . LEU A 1 69 ? -19.216 -12.266 15.072 1.00 94.25 69 LEU A C 1
ATOM 581 O O . LEU A 1 69 ? -18.728 -12.695 14.028 1.00 94.25 69 LEU A O 1
ATOM 585 N N . PHE A 1 70 ? -18.566 -11.413 15.864 1.00 92.75 70 PHE A N 1
ATOM 586 C CA . PHE A 1 70 ? -17.315 -10.765 15.486 1.00 92.75 70 PHE A CA 1
ATOM 587 C C . PHE A 1 70 ? -16.252 -10.997 16.558 1.00 92.75 70 PHE A C 1
ATOM 589 O O . PHE A 1 70 ? -16.472 -10.714 17.730 1.00 92.75 70 PHE A O 1
ATOM 596 N N . ALA A 1 71 ? -15.082 -11.491 16.148 1.00 91.38 71 ALA A N 1
ATOM 597 C CA . ALA A 1 71 ? -13.947 -11.665 17.055 1.00 91.38 71 ALA A CA 1
ATOM 598 C C . ALA A 1 71 ? -13.281 -10.328 17.405 1.00 91.38 71 ALA A C 1
ATOM 600 O O . ALA A 1 71 ? -12.903 -10.114 18.549 1.00 91.38 71 ALA A O 1
ATOM 601 N N . HIS A 1 72 ? -13.167 -9.446 16.411 1.00 92.25 72 HIS A N 1
ATOM 602 C CA . HIS A 1 72 ? -12.613 -8.108 16.550 1.00 92.25 72 HIS A CA 1
ATOM 603 C C . HIS A 1 72 ? -13.382 -7.130 15.679 1.00 92.25 72 HIS A C 1
ATOM 605 O O . HIS A 1 72 ? -14.011 -7.523 14.690 1.00 92.25 72 HIS A O 1
ATOM 611 N N . CYS A 1 73 ? -13.269 -5.851 16.012 1.00 93.44 73 CYS A N 1
ATOM 612 C CA . CYS A 1 73 ? -13.753 -4.777 15.161 1.00 93.44 73 CYS A CA 1
ATOM 613 C C . CYS A 1 73 ? -12.645 -3.756 14.878 1.00 93.44 73 CYS A C 1
ATOM 615 O O . CYS A 1 73 ? -11.749 -3.546 15.697 1.00 93.44 73 CYS A O 1
ATOM 617 N N . TYR A 1 74 ? -12.703 -3.145 13.700 1.00 95.12 74 TYR A N 1
ATOM 618 C CA . TYR A 1 74 ? -11.757 -2.128 13.261 1.00 95.12 74 TYR A CA 1
ATOM 619 C C . TYR A 1 74 ? -12.554 -0.912 12.811 1.00 95.12 74 TYR A C 1
ATOM 621 O O . TYR A 1 74 ? -13.407 -1.038 11.934 1.00 95.12 74 TYR A O 1
ATOM 629 N N . ASP A 1 75 ? -12.305 0.222 13.453 1.00 95.12 75 ASP A N 1
ATOM 630 C CA . ASP A 1 75 ? -12.885 1.505 13.064 1.00 95.12 75 ASP A CA 1
ATOM 631 C C . ASP A 1 75 ? -12.105 2.122 11.890 1.00 95.12 75 ASP A C 1
ATOM 633 O O . ASP A 1 75 ? -11.092 1.570 11.448 1.00 95.12 75 ASP A O 1
ATOM 637 N N . ASP A 1 76 ? -12.542 3.280 11.404 1.00 95.06 76 ASP A N 1
ATOM 638 C CA . ASP A 1 76 ? -11.788 4.069 10.434 1.00 95.06 76 ASP A CA 1
ATOM 639 C C . ASP A 1 76 ? -10.431 4.515 10.997 1.00 95.06 76 ASP A C 1
ATOM 641 O O . ASP A 1 76 ? -10.242 4.696 12.203 1.00 95.06 76 ASP A O 1
ATOM 645 N N . TYR A 1 77 ? -9.450 4.713 10.115 1.00 94.50 77 TYR A N 1
ATOM 646 C CA . TYR A 1 77 ? -8.110 5.113 10.538 1.00 94.50 77 TYR A CA 1
ATOM 647 C C . TYR A 1 77 ? -8.104 6.498 11.203 1.00 94.50 77 TYR A C 1
ATOM 649 O O . TYR A 1 77 ? -8.589 7.485 10.651 1.00 94.50 77 TYR A O 1
ATOM 657 N N . SER A 1 78 ? -7.438 6.585 12.352 1.00 93.81 78 SER A N 1
ATOM 658 C CA . SER A 1 78 ? -7.098 7.822 13.045 1.00 93.81 78 SER A CA 1
ATOM 659 C C . SER A 1 78 ? -5.743 7.688 13.746 1.00 93.81 78 SER A C 1
ATOM 661 O O . SER A 1 78 ? -5.288 6.595 14.083 1.00 93.81 78 SER A O 1
ATOM 663 N N . PHE A 1 79 ? -5.114 8.817 14.068 1.00 91.50 79 PHE A N 1
ATOM 664 C CA . PHE A 1 79 ? -3.868 8.816 14.845 1.00 91.50 79 PHE A CA 1
ATOM 665 C C . PHE A 1 79 ? -4.013 8.185 16.243 1.00 91.50 79 PHE A C 1
ATOM 667 O O . PHE A 1 79 ? -3.018 7.763 16.838 1.00 91.50 79 PHE A O 1
ATOM 674 N N . PHE A 1 80 ? -5.235 8.123 16.786 1.00 92.88 80 PHE A N 1
ATOM 675 C CA . PHE A 1 80 ? -5.506 7.575 18.116 1.00 92.88 80 PHE A CA 1
ATOM 676 C C . PHE A 1 80 ? -5.623 6.046 18.114 1.00 92.88 80 PHE A C 1
ATOM 678 O O . PHE A 1 80 ? -5.182 5.393 19.066 1.00 92.88 80 PHE A O 1
ATOM 685 N N . ASN A 1 81 ? -6.189 5.472 17.048 1.00 95.31 81 ASN A N 1
ATOM 686 C CA . ASN A 1 81 ? -6.389 4.027 16.907 1.00 95.31 81 ASN A CA 1
ATOM 687 C C . ASN A 1 81 ? -5.351 3.342 15.999 1.00 95.31 81 ASN A C 1
ATOM 689 O O . ASN A 1 81 ? -5.447 2.135 15.786 1.00 95.31 81 ASN A O 1
ATOM 693 N N . GLU A 1 82 ? -4.338 4.071 15.525 1.00 95.06 82 GLU A N 1
ATOM 694 C CA . GLU A 1 82 ? -3.180 3.506 14.828 1.00 95.06 82 GLU A CA 1
ATOM 695 C C . GLU A 1 82 ? -2.500 2.411 15.666 1.00 95.06 82 GLU A C 1
ATOM 697 O O . GLU A 1 82 ? -2.220 2.586 16.859 1.00 95.06 82 GLU A O 1
ATOM 702 N N . GLU A 1 83 ? -2.220 1.278 15.025 1.00 95.19 83 GLU A N 1
ATOM 703 C CA . GLU A 1 83 ? -1.452 0.183 15.604 1.00 95.19 83 GLU A CA 1
ATOM 704 C C . GLU A 1 83 ? 0.044 0.502 15.556 1.00 95.19 83 GLU A C 1
ATOM 706 O O . GLU A 1 83 ? 0.626 0.645 14.480 1.00 95.19 83 GLU A O 1
ATOM 711 N N . LYS A 1 84 ? 0.658 0.586 16.739 1.00 94.25 84 LYS A N 1
ATOM 712 C CA . LYS A 1 84 ? 2.068 0.967 16.930 1.00 94.25 84 LYS A CA 1
ATOM 713 C C . LYS A 1 84 ? 2.929 -0.190 17.434 1.00 94.25 84 LYS A C 1
ATOM 715 O O . LYS A 1 84 ? 4.124 -0.022 17.671 1.00 94.25 84 LYS A O 1
ATOM 720 N N . GLN A 1 85 ? 2.333 -1.362 17.639 1.00 93.44 85 GLN A N 1
ATOM 721 C CA . GLN A 1 85 ? 3.058 -2.558 18.033 1.00 93.44 85 GLN A CA 1
ATOM 722 C C . GLN A 1 85 ? 3.885 -3.112 16.862 1.00 93.44 85 GLN A C 1
ATOM 724 O O . GLN A 1 85 ? 3.464 -3.100 15.707 1.00 93.44 85 GLN A O 1
ATOM 729 N N . SER A 1 86 ? 5.073 -3.630 17.179 1.00 92.88 86 SER A N 1
ATOM 730 C CA . SER A 1 86 ? 5.876 -4.420 16.241 1.00 92.88 86 SER A CA 1
ATOM 731 C C . SER A 1 86 ? 5.475 -5.893 16.293 1.00 92.88 86 SER A C 1
ATOM 733 O O . SER A 1 86 ? 5.247 -6.442 17.374 1.00 92.88 86 SER A O 1
ATOM 735 N N . PHE A 1 87 ? 5.436 -6.544 15.133 1.00 91.69 87 PHE A N 1
ATOM 736 C CA . PHE A 1 87 ? 5.014 -7.936 14.989 1.00 91.69 87 PHE A CA 1
ATOM 737 C C . PHE A 1 87 ? 6.141 -8.802 14.426 1.00 91.69 87 PHE A C 1
ATOM 739 O O . PHE A 1 87 ? 7.088 -8.315 13.812 1.00 91.69 87 PHE A O 1
ATOM 746 N N . GLN A 1 88 ? 6.015 -10.116 14.589 1.00 90.31 88 GLN A N 1
ATOM 747 C CA . GLN A 1 88 ? 6.768 -11.056 13.766 1.00 90.31 88 GLN A CA 1
ATOM 748 C C . GLN A 1 88 ? 6.117 -11.212 12.381 1.00 90.31 88 GLN A C 1
ATOM 750 O O . GLN A 1 88 ? 4.913 -10.949 12.232 1.00 90.31 88 GLN A O 1
ATOM 755 N N . PRO A 1 89 ? 6.873 -11.694 11.375 1.00 89.94 89 PRO A N 1
ATOM 756 C CA . PRO A 1 89 ? 6.344 -11.981 10.052 1.00 89.94 89 PRO A CA 1
ATOM 757 C C . PRO A 1 89 ? 5.038 -12.776 10.078 1.00 89.94 89 PRO A C 1
ATOM 759 O O . PRO A 1 89 ? 4.904 -13.795 10.759 1.00 89.94 89 PRO A O 1
ATOM 762 N N . GLY A 1 90 ? 4.057 -12.273 9.330 1.00 88.81 90 GLY A N 1
ATOM 763 C CA . GLY A 1 90 ? 2.687 -12.785 9.355 1.00 88.81 90 GLY A CA 1
ATOM 764 C C . GLY A 1 90 ? 1.830 -12.239 10.501 1.00 88.81 90 GLY A C 1
ATOM 765 O O . GLY A 1 90 ? 0.864 -12.896 10.875 1.00 88.81 90 GLY A O 1
ATOM 766 N N . TRP A 1 91 ? 2.166 -11.063 11.044 1.00 89.75 91 TRP A N 1
ATOM 767 C CA . TRP A 1 91 ? 1.382 -10.355 12.071 1.00 89.75 91 TRP A CA 1
ATOM 768 C C . TRP A 1 91 ? 1.206 -11.150 13.369 1.00 89.75 91 TRP A C 1
ATOM 770 O O . TRP A 1 91 ? 0.137 -11.149 13.976 1.00 89.75 91 TRP A O 1
ATOM 780 N N . ARG A 1 92 ? 2.255 -11.867 13.790 1.00 89.25 92 ARG A N 1
ATOM 781 C CA . ARG A 1 92 ? 2.220 -12.693 15.006 1.00 89.25 92 ARG A CA 1
ATOM 782 C C . ARG A 1 92 ? 2.754 -11.913 16.205 1.00 89.25 92 ARG A C 1
ATOM 784 O O . ARG A 1 92 ? 3.803 -11.280 16.112 1.00 89.25 92 ARG A O 1
ATOM 791 N N . ASN A 1 93 ? 2.052 -12.016 17.334 1.00 83.06 93 ASN A N 1
ATOM 792 C CA . ASN A 1 93 ? 2.420 -11.353 18.594 1.00 83.06 93 ASN A CA 1
ATOM 793 C C . ASN A 1 93 ? 3.503 -12.102 19.378 1.00 83.06 93 ASN A C 1
ATOM 795 O O . ASN A 1 93 ? 4.264 -11.496 20.125 1.00 83.06 93 ASN A O 1
ATOM 799 N N . ASN A 1 94 ? 3.564 -13.426 19.227 1.00 72.12 94 ASN A N 1
ATOM 800 C CA . ASN A 1 94 ? 4.411 -14.270 20.060 1.00 72.12 94 ASN A CA 1
ATOM 801 C C . ASN A 1 94 ? 5.796 -14.423 19.444 1.00 72.12 94 ASN A C 1
ATOM 803 O O . ASN A 1 94 ? 5.922 -14.726 18.260 1.00 72.12 94 ASN A O 1
ATOM 807 N N . GLN A 1 95 ? 6.828 -14.305 20.279 1.00 62.59 95 GLN A N 1
ATOM 808 C CA . GLN A 1 95 ? 8.193 -14.661 19.918 1.00 62.59 95 GLN A CA 1
ATOM 809 C C . GLN A 1 95 ? 8.345 -16.184 19.895 1.00 62.59 95 GLN A C 1
ATOM 811 O O . GLN A 1 95 ? 8.937 -16.781 20.790 1.00 62.59 95 GLN A O 1
ATOM 816 N N . THR A 1 96 ? 7.809 -16.846 18.871 1.00 60.53 96 THR A N 1
ATOM 817 C CA . THR A 1 96 ? 8.353 -18.162 18.528 1.00 60.53 96 THR A CA 1
ATOM 818 C C . THR A 1 96 ? 9.783 -17.949 18.041 1.00 60.53 96 THR A C 1
ATOM 820 O O . THR A 1 96 ? 10.038 -17.014 17.278 1.00 60.53 96 THR A O 1
ATOM 823 N N . SER A 1 97 ? 10.721 -18.777 18.510 1.00 57.78 97 SER A N 1
ATOM 824 C CA . SER A 1 97 ? 12.160 -18.737 18.196 1.00 57.78 97 SER A CA 1
ATOM 825 C C . SER A 1 97 ? 12.465 -19.112 16.737 1.00 57.78 97 SER A C 1
ATOM 827 O O . SER A 1 97 ? 13.361 -19.900 16.454 1.00 57.78 97 SER A O 1
ATOM 829 N N . SER A 1 98 ? 11.697 -18.592 15.787 1.00 64.69 98 SER A N 1
ATOM 830 C CA . SER A 1 98 ? 11.962 -18.717 14.364 1.00 64.69 98 SER A CA 1
ATOM 831 C C . SER A 1 98 ? 12.915 -17.605 13.942 1.00 64.69 98 SER A C 1
ATOM 833 O O . SER A 1 98 ? 12.591 -16.419 14.014 1.00 64.69 98 SER A O 1
ATOM 835 N N . SER A 1 99 ? 14.108 -18.004 13.503 1.00 73.38 99 SER A N 1
ATOM 836 C CA . SER A 1 99 ? 15.069 -17.114 12.857 1.00 73.38 99 SER A CA 1
ATOM 837 C C . SER A 1 99 ? 14.508 -16.671 11.504 1.00 73.38 99 SER A C 1
ATOM 839 O O . SER A 1 99 ? 14.558 -17.402 10.518 1.00 73.38 99 SER A O 1
ATOM 841 N N . PHE A 1 100 ? 13.905 -15.487 11.470 1.00 78.12 100 PHE A N 1
ATOM 842 C CA . PHE A 1 100 ? 13.472 -14.850 10.230 1.00 78.12 100 PHE A CA 1
ATOM 843 C C . PHE A 1 100 ? 14.585 -13.960 9.663 1.00 78.12 100 PHE A C 1
ATOM 845 O O . PHE A 1 100 ? 15.399 -13.410 10.408 1.00 78.12 100 PHE A O 1
ATOM 852 N N . ASN A 1 101 ? 14.589 -13.777 8.340 1.00 87.38 101 ASN A N 1
ATOM 853 C CA . ASN A 1 101 ? 15.480 -12.836 7.661 1.00 87.38 101 ASN A CA 1
ATOM 854 C C . ASN A 1 101 ? 15.300 -11.415 8.237 1.00 87.38 101 ASN A C 1
ATOM 856 O O . ASN A 1 101 ? 14.173 -10.952 8.422 1.00 87.38 101 ASN A O 1
ATOM 860 N N . SER A 1 102 ? 16.404 -10.712 8.501 1.00 85.00 102 SER A N 1
ATOM 861 C CA . SER A 1 102 ? 16.399 -9.376 9.113 1.00 85.00 102 SER A CA 1
ATOM 862 C C . SER A 1 102 ? 15.637 -8.326 8.296 1.00 85.00 102 SER A C 1
ATOM 864 O O . SER A 1 102 ? 14.976 -7.470 8.882 1.00 85.00 102 SER A O 1
ATOM 866 N N . VAL A 1 103 ? 15.670 -8.412 6.961 1.00 86.06 103 VAL A N 1
ATOM 867 C CA . VAL A 1 103 ? 14.921 -7.521 6.058 1.00 86.06 103 VAL A CA 1
ATOM 868 C C . VAL A 1 103 ? 13.422 -7.754 6.201 1.00 86.06 103 VAL A C 1
ATOM 870 O O . VAL A 1 103 ? 12.656 -6.800 6.311 1.00 86.06 103 VAL A O 1
ATOM 873 N N . ILE A 1 104 ? 13.012 -9.023 6.253 1.00 88.19 104 ILE A N 1
ATOM 874 C CA . ILE A 1 104 ? 11.606 -9.387 6.436 1.00 88.19 104 ILE A CA 1
ATOM 875 C C . ILE A 1 104 ? 11.142 -8.925 7.815 1.00 88.19 104 ILE A C 1
ATOM 877 O O . ILE A 1 104 ? 10.111 -8.276 7.902 1.00 88.19 104 ILE A O 1
ATOM 881 N N . ASN A 1 105 ? 11.917 -9.165 8.876 1.00 89.06 105 ASN A N 1
ATOM 882 C CA . ASN A 1 105 ? 11.574 -8.689 10.220 1.00 89.06 105 ASN A CA 1
ATOM 883 C C . ASN A 1 105 ? 11.374 -7.176 10.271 1.00 89.06 105 ASN A C 1
ATOM 885 O O . ASN A 1 105 ? 10.395 -6.716 10.850 1.00 89.06 105 ASN A O 1
ATOM 889 N N . ARG A 1 106 ? 12.250 -6.409 9.612 1.00 89.56 106 ARG A N 1
ATOM 890 C CA . ARG A 1 106 ? 12.133 -4.950 9.559 1.00 89.56 106 ARG A CA 1
ATOM 891 C C . ARG A 1 106 ? 10.804 -4.490 8.951 1.00 89.56 106 ARG A C 1
ATOM 893 O O . ARG A 1 106 ? 10.285 -3.474 9.391 1.00 89.56 106 ARG A O 1
ATOM 900 N N . ALA A 1 107 ? 10.236 -5.232 7.998 1.00 91.25 107 ALA A N 1
ATOM 901 C CA . ALA A 1 107 ? 8.940 -4.902 7.399 1.00 91.25 107 ALA A CA 1
ATOM 902 C C . ALA A 1 107 ? 7.752 -5.039 8.375 1.00 91.25 107 ALA A C 1
ATOM 904 O O . ALA A 1 107 ? 6.696 -4.464 8.124 1.00 91.25 107 ALA A O 1
ATOM 905 N N . PHE A 1 108 ? 7.916 -5.777 9.479 1.00 92.31 108 PHE A N 1
ATOM 906 C CA . PHE A 1 108 ? 6.897 -5.944 10.525 1.00 92.31 108 PHE A CA 1
ATOM 907 C C . PHE A 1 108 ? 7.210 -5.153 11.808 1.00 92.31 108 PHE A C 1
ATOM 909 O O . PHE A 1 108 ? 6.414 -5.168 12.750 1.00 92.31 108 PHE A O 1
ATOM 916 N N . THR A 1 109 ? 8.338 -4.441 11.847 1.00 92.50 109 THR A N 1
ATOM 917 C CA . THR A 1 109 ? 8.682 -3.515 12.929 1.00 92.50 109 THR A CA 1
ATOM 918 C C . THR A 1 109 ? 8.007 -2.170 12.683 1.00 92.50 109 THR A C 1
ATOM 920 O O . THR A 1 109 ? 8.172 -1.571 11.621 1.00 92.50 109 THR A O 1
ATOM 923 N N . TYR A 1 110 ? 7.256 -1.681 13.667 1.00 93.25 110 TYR A N 1
ATOM 924 C CA .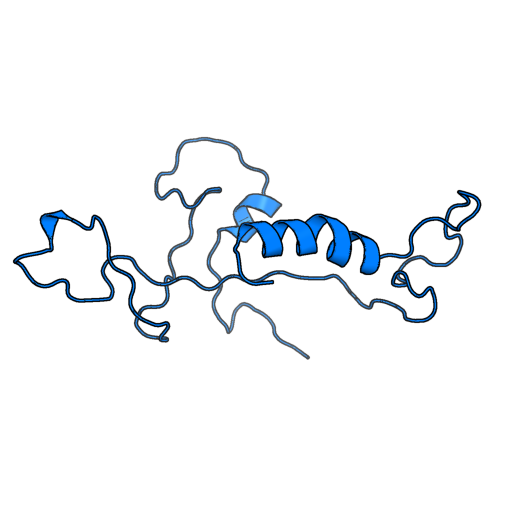 TYR A 1 110 ? 6.641 -0.359 13.594 1.00 93.25 110 TYR A CA 1
ATOM 925 C C . TYR A 1 110 ? 7.717 0.732 13.636 1.00 93.25 110 TYR A C 1
ATOM 927 O O . TYR A 1 110 ? 8.682 0.623 14.391 1.00 93.25 110 TYR A O 1
ATOM 935 N N . GLN A 1 111 ? 7.527 1.782 12.837 1.00 92.62 111 GLN A N 1
ATOM 936 C CA . GLN A 1 111 ? 8.386 2.962 12.830 1.00 92.62 111 GLN A CA 1
ATOM 937 C C . GLN A 1 111 ? 7.533 4.227 12.904 1.00 92.62 111 GLN A C 1
ATOM 939 O O . GLN A 1 111 ? 6.507 4.333 12.219 1.00 92.62 111 GLN A O 1
ATOM 944 N N . THR A 1 112 ? 7.958 5.187 13.723 1.00 90.88 112 THR A N 1
ATOM 945 C CA . THR A 1 112 ? 7.263 6.478 13.848 1.00 90.88 112 THR A CA 1
ATOM 946 C C . THR A 1 112 ? 7.501 7.364 12.622 1.00 90.88 112 THR A C 1
ATOM 948 O O . THR A 1 112 ? 8.372 7.096 11.795 1.00 90.88 112 THR A O 1
ATOM 951 N N . SER A 1 113 ? 6.724 8.444 12.491 1.00 87.38 113 SER A N 1
ATOM 952 C CA . SER A 1 113 ? 6.970 9.468 11.467 1.00 87.38 113 SER A CA 1
ATOM 953 C C . SER A 1 113 ? 8.373 10.060 11.554 1.00 87.38 113 SER A C 1
ATOM 955 O O . SER A 1 113 ? 8.962 10.328 10.519 1.00 87.38 113 SER A O 1
ATOM 957 N N . ASP A 1 114 ? 8.898 10.227 12.766 1.00 87.00 114 ASP A N 1
ATOM 958 C CA . ASP A 1 114 ? 10.157 10.936 13.006 1.00 87.00 114 ASP A CA 1
ATOM 959 C C . ASP A 1 114 ? 11.371 10.042 12.719 1.00 87.00 114 ASP A C 1
ATOM 961 O O . ASP A 1 114 ? 12.414 10.516 12.282 1.00 87.00 114 ASP A O 1
ATOM 965 N N . GLU A 1 115 ? 11.231 8.729 12.925 1.00 88.38 115 GLU A N 1
ATOM 966 C CA . GLU A 1 115 ? 12.252 7.730 12.573 1.00 88.38 115 GLU A CA 1
ATOM 967 C C . GLU A 1 115 ? 12.372 7.522 11.062 1.00 88.38 115 GLU A C 1
ATOM 969 O O . GLU A 1 115 ? 13.425 7.140 10.538 1.00 88.38 115 GLU A O 1
ATOM 974 N N . LEU A 1 116 ? 11.268 7.733 10.353 1.00 82.31 116 LEU A N 1
ATOM 975 C CA . LEU A 1 116 ? 11.238 7.710 8.908 1.00 82.31 116 LEU A CA 1
ATOM 976 C C . LEU A 1 116 ? 11.759 9.063 8.442 1.00 82.31 116 LEU A C 1
ATOM 978 O O . LEU A 1 116 ? 10.986 9.997 8.302 1.00 82.31 116 LEU A O 1
ATOM 982 N N . ASN A 1 117 ? 13.072 9.159 8.211 1.00 66.31 117 ASN A N 1
ATOM 983 C CA . ASN A 1 117 ? 13.720 10.328 7.609 1.00 66.31 117 ASN A CA 1
ATOM 984 C C . ASN A 1 117 ? 13.103 10.636 6.232 1.00 66.31 117 ASN A C 1
ATOM 986 O O . ASN A 1 117 ? 13.666 10.298 5.189 1.00 66.31 117 ASN A O 1
ATOM 990 N N . SER A 1 118 ? 11.936 11.275 6.213 1.00 60.81 118 SER A N 1
ATOM 991 C CA . SER A 1 118 ? 11.270 11.787 5.026 1.00 60.81 118 SER A CA 1
ATOM 992 C C . SER A 1 118 ? 11.917 13.115 4.653 1.00 60.81 118 SER A C 1
ATOM 994 O O . SER A 1 118 ? 11.279 14.166 4.652 1.00 60.81 118 SER A O 1
ATOM 996 N N . SER A 1 119 ? 13.220 13.075 4.398 1.00 47.09 119 SER A N 1
ATOM 997 C CA . SER A 1 119 ? 13.893 14.122 3.648 1.00 47.09 119 SER A CA 1
ATOM 998 C C . SER A 1 119 ? 13.539 13.890 2.184 1.00 47.09 119 SER A C 1
ATOM 1000 O O . SER A 1 119 ? 14.077 12.984 1.548 1.00 47.09 119 SER A O 1
ATOM 1002 N N . ILE A 1 120 ? 12.555 14.648 1.704 1.00 45.03 120 ILE A N 1
ATOM 1003 C CA . ILE A 1 120 ? 12.413 14.944 0.275 1.00 45.03 120 ILE A CA 1
ATOM 1004 C C . ILE A 1 120 ? 13.498 15.956 -0.084 1.00 45.03 120 ILE A C 1
ATOM 1006 O O . ILE A 1 120 ? 13.686 16.902 0.716 1.00 45.03 120 ILE A O 1
#

Organism: NCBI:txid392030